Protein AF-A0A2D6CXL5-F1 (afdb_monomer)

pLDDT: mean 78.88, std 14.26, range [39.84, 97.0]

Sequence (170 aa):
MAFVTGTDRVASVGGGDLLLWDLETLSLEGAIENVENAYAGSALSPDGRMFASGEVSFDLSRTHSVRVWDVVTQQLLVELPGHQQPVLELAFSADGSLLASAGGPLLLLAAPAREAQIPEGPATVRVWETQTWQEAAAFQPGNSPWEVPHGMQFSPDGQYLTYSYDGSHH

Radius of gyration: 16.29 Å; Cα contacts (8 Å, |Δi|>4): 420; chains: 1; bounding box: 47×30×40 Å

Mean predicted aligned error: 8.23 Å

Nearest PDB structures (foldseek):
  8afw-assembly1_C  TM=8.253E-01  e=1.774E-07  Saccharomyces cerevisiae
  8afq-assembly1_D  TM=8.253E-01  e=1.774E-07  Saccharomyces cerevisiae
  5c2v-assembly1_B  TM=6.764E-01  e=1.286E-06  Candidatus Kuenenia stuttgartensis
  7sse-assembly1_B  TM=4.534E-01  e=4.406E-05  Homo sapiens
  3scy-assembly1_A  TM=5.673E-01  e=4.405E-03  Bacteroides fragilis NCTC 9343

Secondary structure (DSSP, 8-state):
-EE-TTSSEEEEEETTEEEEEETTTTEEEEEETT---TTS-EEE-TTSSEEEEE---S-TTS-EEEEEEETTTTEEEEEEEEESS-EEEEEE-TTSSEEEEEE---TTTSSSTTS----S---EEEEEETTT--EEEEE-S-S-TT--EEEEEE-TTSS-EEEEE-----

Foldseek 3Di:
DDQQPPAQWRWDDDPQKIWIARNVVRDTPDILHRLDDPQAAKDAFLNRQKIKTWDDDPPLVDWTWIWMAGPVVSGTPDTGTDHSATWHHWDAANVRQKIKIKGAHPPVPDDPPPPDPTDPDAIKIWMAGPVPRDTPDMDHPDDDRHWDWDDWDADNVNPDIDTDTPPDPD

Solvent-accessible surface area (backbone atoms only — not comparable to full-atom values): 9497 Å² total; per-residue (Å²): 123,54,72,29,49,95,55,68,40,39,41,37,74,53,97,20,26,38,38,33,31,35,64,86,78,70,40,81,77,49,68,37,74,73,54,43,61,74,85,29,20,56,31,60,30,60,68,30,49,36,38,38,28,19,36,72,64,92,67,60,92,46,72,25,34,37,40,31,28,33,57,85,81,62,40,80,74,48,76,49,74,74,33,60,28,31,22,46,37,38,29,44,21,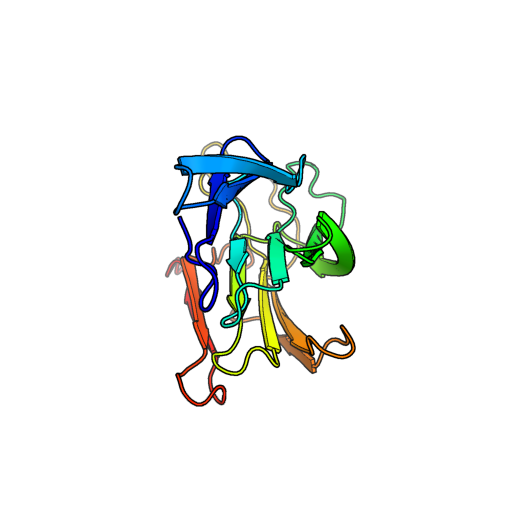64,86,41,56,35,37,37,37,30,17,16,53,72,66,93,77,54,66,72,78,88,74,58,86,71,64,94,44,64,26,36,39,39,30,29,31,63,88,77,68,44,77,75,45,74,48,60,90,65,92,50,54,76,36,30,69,77,47,57,43,47,38,84,85,52,83,44,77,50,74,43,55,58,88,76,86,125

Structure (mmCIF, N/CA/C/O backbone):
data_AF-A0A2D6CXL5-F1
#
_entry.id   AF-A0A2D6CXL5-F1
#
loop_
_atom_site.group_PDB
_atom_site.id
_atom_site.type_symbol
_atom_site.label_atom_id
_atom_site.label_alt_id
_atom_site.label_comp_id
_atom_site.label_asym_id
_atom_site.label_entity_id
_atom_site.label_seq_id
_atom_site.pdbx_PDB_ins_code
_atom_site.Cartn_x
_atom_site.Cartn_y
_atom_site.Cartn_z
_atom_site.occupancy
_atom_site.B_iso_or_equiv
_atom_site.auth_seq_id
_atom_site.auth_comp_id
_atom_site.auth_asym_id
_atom_site.auth_atom_id
_atom_site.pdbx_PDB_model_num
ATOM 1 N N . MET A 1 1 ? -5.641 9.858 8.651 1.00 44.12 1 MET A N 1
ATOM 2 C CA . MET A 1 1 ? -6.943 9.537 9.280 1.00 44.12 1 MET A CA 1
ATOM 3 C C . MET A 1 1 ? -7.891 9.198 8.150 1.00 44.12 1 MET A C 1
ATOM 5 O O . MET A 1 1 ? -8.041 10.033 7.267 1.00 44.12 1 MET A O 1
ATOM 9 N N . ALA A 1 2 ? -8.422 7.979 8.111 1.00 51.75 2 ALA A N 1
ATOM 10 C CA . ALA A 1 2 ? -9.290 7.523 7.029 1.00 51.75 2 ALA A CA 1
ATOM 11 C C . ALA A 1 2 ? -10.550 6.876 7.628 1.00 51.75 2 ALA A C 1
ATOM 13 O O . ALA A 1 2 ? -10.516 6.334 8.731 1.00 51.75 2 ALA A O 1
ATOM 14 N N . PHE A 1 3 ? -11.685 7.007 6.948 1.00 52.25 3 PHE A N 1
ATOM 15 C CA . PHE A 1 3 ? -12.975 6.529 7.446 1.00 52.25 3 PHE A CA 1
ATOM 16 C C . PHE A 1 3 ? -13.267 5.147 6.861 1.00 52.25 3 PHE A C 1
ATOM 18 O O . PHE A 1 3 ? -13.161 4.963 5.651 1.00 52.25 3 PHE A O 1
ATOM 25 N N . VAL A 1 4 ? -13.655 4.190 7.705 1.00 54.22 4 VAL A N 1
ATOM 26 C CA . VAL A 1 4 ? -14.250 2.924 7.256 1.00 54.22 4 VAL A CA 1
ATOM 27 C C . VAL A 1 4 ? -15.718 3.233 6.980 1.00 54.22 4 VAL A C 1
ATOM 29 O O . VAL A 1 4 ? -16.465 3.562 7.901 1.00 54.22 4 VAL A O 1
ATOM 32 N N . THR A 1 5 ? -16.137 3.244 5.714 1.00 48.62 5 THR A N 1
ATOM 33 C CA . THR A 1 5 ? -17.516 3.629 5.385 1.00 48.62 5 THR A CA 1
ATOM 34 C C . THR A 1 5 ? -18.479 2.460 5.625 1.00 48.62 5 THR A C 1
ATOM 36 O O . THR A 1 5 ? -18.204 1.327 5.245 1.00 48.62 5 THR A O 1
ATOM 39 N N . GLY A 1 6 ? -19.617 2.724 6.279 1.00 54.84 6 GLY A N 1
ATOM 40 C CA . GLY A 1 6 ? -20.683 1.730 6.499 1.00 54.84 6 GLY A CA 1
ATOM 41 C C . GLY A 1 6 ? -20.710 1.042 7.872 1.00 54.84 6 GLY A C 1
ATOM 42 O O . GLY A 1 6 ? -21.547 0.167 8.082 1.00 54.84 6 GLY A O 1
ATOM 43 N N . THR A 1 7 ? -19.857 1.450 8.813 1.00 59.16 7 THR A N 1
ATOM 44 C CA . THR A 1 7 ? -19.865 0.999 10.218 1.00 59.16 7 THR A CA 1
ATOM 45 C C . THR A 1 7 ? -19.609 2.184 11.147 1.00 59.16 7 THR A C 1
ATOM 47 O O . THR A 1 7 ? -18.965 3.140 10.720 1.00 59.16 7 THR A O 1
ATOM 50 N N . ASP A 1 8 ? -20.021 2.113 12.416 1.00 68.75 8 ASP A N 1
ATOM 51 C CA . ASP A 1 8 ? -19.666 3.091 13.463 1.00 68.75 8 ASP A CA 1
ATOM 52 C C . ASP A 1 8 ? -18.179 2.986 13.869 1.00 68.75 8 ASP A C 1
ATOM 54 O O . ASP A 1 8 ? -17.832 3.064 15.040 1.00 68.75 8 ASP A O 1
ATOM 58 N N . ARG A 1 9 ? -17.273 2.770 12.906 1.00 72.31 9 ARG A N 1
ATOM 59 C CA . ARG A 1 9 ? -15.850 2.500 13.134 1.00 72.31 9 ARG A CA 1
ATOM 60 C C . ARG A 1 9 ? -14.959 3.472 12.378 1.00 72.31 9 ARG A C 1
ATOM 62 O O . ARG A 1 9 ? -15.257 3.872 11.254 1.00 72.31 9 ARG A O 1
ATOM 69 N N . VAL A 1 10 ? -13.822 3.813 12.974 1.00 73.31 10 VAL A N 1
ATOM 70 C CA . VAL A 1 10 ? -12.770 4.630 12.352 1.00 73.31 10 VAL A CA 1
ATOM 71 C C . VAL A 1 10 ? -11.441 3.906 12.436 1.00 73.31 10 VAL A C 1
ATOM 73 O O . VAL A 1 10 ? -11.117 3.310 13.460 1.00 73.31 10 VAL A O 1
ATOM 76 N N . ALA A 1 11 ? -10.649 4.008 11.368 1.00 75.25 11 ALA A N 1
ATOM 77 C CA . ALA A 1 11 ? -9.288 3.507 11.351 1.00 75.25 11 ALA A CA 1
ATOM 78 C C . ALA A 1 11 ? -8.288 4.672 11.288 1.00 75.25 11 ALA A C 1
ATOM 80 O O . ALA A 1 11 ? -8.384 5.597 10.473 1.00 75.25 11 ALA A O 1
ATOM 81 N N . SER A 1 12 ? -7.300 4.649 12.173 1.00 74.06 12 SER A N 1
ATOM 82 C CA . SER A 1 12 ? -6.233 5.646 12.206 1.00 74.06 12 SER A CA 1
ATOM 83 C C . SER A 1 12 ? -4.883 4.958 12.167 1.00 74.06 12 SER A C 1
ATOM 85 O O . SER A 1 12 ? -4.620 4.095 12.995 1.00 74.06 12 SER A O 1
ATOM 87 N N . VAL A 1 13 ? -4.017 5.384 11.254 1.00 75.44 13 VAL A N 1
ATOM 88 C CA . VAL A 1 13 ? -2.623 4.941 11.215 1.00 75.44 13 VAL A CA 1
ATOM 89 C C . VAL A 1 13 ? -1.777 5.915 12.026 1.00 75.44 13 VAL A C 1
ATOM 91 O O . VAL A 1 13 ? -1.878 7.130 11.830 1.00 75.44 13 VAL A O 1
ATOM 94 N N . GLY A 1 14 ? -0.949 5.397 12.928 1.00 70.00 14 GLY A N 1
ATOM 95 C CA . GLY A 1 14 ? -0.016 6.195 13.718 1.00 70.00 14 GLY A CA 1
ATOM 96 C C . GLY A 1 14 ? 0.994 5.315 14.443 1.00 70.00 14 GLY A C 1
ATOM 97 O O . GLY A 1 14 ? 0.669 4.213 14.860 1.00 70.00 14 GLY A O 1
ATOM 98 N N . GLY A 1 15 ? 2.240 5.779 14.568 1.00 68.75 15 GLY A N 1
ATOM 99 C CA . GLY A 1 15 ? 3.274 5.057 15.324 1.00 68.75 15 GLY A CA 1
ATOM 100 C C . GLY A 1 15 ? 3.713 3.703 14.744 1.00 68.75 15 GLY A C 1
ATOM 101 O O . GLY A 1 15 ? 4.479 3.016 15.404 1.00 68.75 15 GLY A O 1
ATOM 102 N N . GLY A 1 16 ? 3.281 3.349 13.527 1.00 77.19 16 GLY A N 1
ATOM 103 C CA . GLY A 1 16 ? 3.530 2.037 12.911 1.00 77.19 16 GLY A CA 1
ATOM 104 C C . GLY A 1 16 ? 2.366 1.051 13.041 1.00 77.19 16 GLY A C 1
ATOM 105 O O . GLY A 1 16 ? 2.480 -0.064 12.540 1.00 77.19 16 GLY A O 1
ATOM 106 N N . ASP A 1 17 ? 1.251 1.479 13.642 1.00 83.75 17 ASP A N 1
ATOM 107 C CA . ASP A 1 17 ? 0.079 0.644 13.896 1.00 83.75 17 ASP A CA 1
ATOM 108 C C . ASP A 1 17 ? -1.176 1.223 13.224 1.00 83.75 17 ASP A C 1
ATOM 110 O O . ASP A 1 17 ? -1.336 2.445 13.094 1.00 83.75 17 ASP A O 1
ATOM 114 N N . LEU A 1 18 ? -2.094 0.341 12.817 1.00 84.88 18 LEU A N 1
ATOM 115 C CA . LEU A 1 18 ? -3.454 0.702 12.422 1.00 84.88 18 LEU A CA 1
ATOM 116 C C . LEU A 1 18 ? -4.371 0.482 13.621 1.00 84.88 18 LEU A C 1
ATOM 118 O O . LEU A 1 18 ? -4.665 -0.654 13.982 1.00 84.88 18 LEU A O 1
ATOM 122 N N . LEU A 1 19 ? -4.847 1.568 14.217 1.00 85.88 19 LEU A N 1
ATOM 123 C CA . LEU A 1 19 ? -5.774 1.533 15.343 1.00 85.88 19 LEU A CA 1
ATOM 124 C C . LEU A 1 19 ? -7.217 1.570 14.842 1.00 85.88 19 LEU A C 1
ATOM 126 O O . LEU A 1 19 ? -7.556 2.403 13.994 1.00 85.88 19 LEU A O 1
ATOM 130 N N . LEU A 1 20 ? -8.057 0.701 15.401 1.00 85.81 20 LEU A N 1
ATOM 131 C CA . LEU A 1 20 ? -9.478 0.585 15.088 1.00 85.81 20 LEU A CA 1
ATOM 132 C C . LEU A 1 20 ? -10.313 1.048 16.276 1.00 85.81 20 LEU A C 1
ATOM 134 O O . LEU A 1 20 ? -10.208 0.514 17.381 1.00 85.81 20 LEU A O 1
ATOM 138 N N . TRP A 1 21 ? -11.146 2.046 16.023 1.00 82.06 21 TRP A N 1
ATOM 139 C CA . TRP A 1 21 ? -11.959 2.717 17.024 1.00 82.06 21 TRP A CA 1
ATOM 140 C C . TRP A 1 21 ? -13.430 2.480 16.744 1.00 82.06 21 TRP A C 1
ATOM 142 O O . TRP A 1 21 ? -13.871 2.676 15.612 1.00 82.06 21 TRP A O 1
ATOM 152 N N . ASP A 1 22 ? -14.182 2.151 17.784 1.00 82.19 22 ASP A N 1
ATOM 153 C CA . ASP A 1 22 ? -15.635 2.223 17.782 1.00 82.19 22 ASP A CA 1
ATOM 154 C C . ASP A 1 22 ? -16.067 3.644 18.165 1.00 82.19 22 ASP A C 1
ATOM 156 O O . ASP A 1 22 ? -15.626 4.200 19.175 1.00 82.19 22 ASP A O 1
ATOM 160 N N . LEU A 1 23 ? -16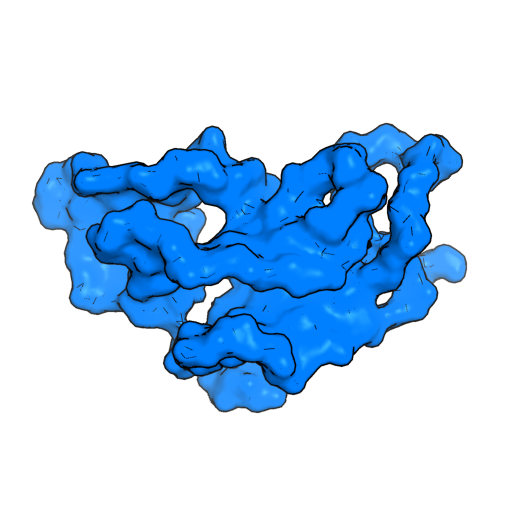.894 4.262 17.328 1.00 77.06 23 LEU A N 1
ATOM 161 C CA . LEU A 1 23 ? -17.375 5.629 17.500 1.00 77.06 23 LEU A CA 1
ATOM 162 C C . LEU A 1 23 ? -18.589 5.726 18.422 1.00 77.06 23 LEU A C 1
ATOM 164 O O . LEU A 1 23 ? -18.820 6.797 18.982 1.00 77.06 23 LEU A O 1
ATOM 168 N N . GLU A 1 24 ? -19.359 4.651 18.583 1.00 81.75 24 GLU A N 1
ATOM 169 C CA . GLU A 1 24 ? -20.528 4.641 19.466 1.00 81.75 24 GLU A CA 1
ATOM 170 C C . GLU A 1 24 ? -20.085 4.695 20.938 1.00 81.75 24 GLU A C 1
ATOM 172 O O . GLU A 1 24 ? -20.616 5.454 21.750 1.00 81.75 24 GLU A O 1
ATOM 177 N N . THR A 1 25 ? -19.049 3.930 21.262 1.00 84.50 25 THR A N 1
ATOM 178 C CA . THR A 1 25 ? -18.458 3.776 22.594 1.00 84.50 25 THR A CA 1
ATOM 179 C C . THR A 1 25 ? -17.201 4.620 22.796 1.00 84.50 25 THR A C 1
ATOM 181 O O . THR A 1 25 ? -16.737 4.747 23.931 1.00 84.50 25 THR A O 1
ATOM 184 N N . LEU A 1 26 ? -16.657 5.209 21.721 1.00 83.88 26 LEU A N 1
ATOM 185 C CA . LEU A 1 26 ? -15.395 5.960 21.702 1.00 83.88 26 LEU A CA 1
ATOM 186 C C . LEU A 1 26 ? -14.229 5.156 22.298 1.00 83.88 26 LEU A C 1
ATOM 188 O O . LEU A 1 26 ? -13.425 5.679 23.075 1.00 83.88 26 LEU A O 1
ATOM 192 N N . SER A 1 27 ? -14.155 3.870 21.955 1.00 85.25 27 SER A N 1
ATOM 193 C CA . SER A 1 27 ? -13.186 2.931 22.523 1.00 85.25 27 SER A CA 1
ATOM 194 C C . SER A 1 27 ? -12.333 2.250 21.452 1.00 85.25 27 SER A C 1
ATOM 196 O O . SER A 1 27 ? -12.730 2.128 20.295 1.00 85.25 27 SER A O 1
ATOM 198 N N . LEU A 1 28 ? -11.117 1.851 21.836 1.00 85.50 28 LEU A N 1
ATOM 199 C CA . LEU A 1 28 ? -10.221 1.078 20.980 1.00 85.50 28 LEU A CA 1
ATOM 200 C C . LEU A 1 28 ? -10.712 -0.376 20.939 1.00 85.50 28 LEU A C 1
ATOM 202 O O . LEU A 1 28 ? -10.694 -1.056 21.965 1.00 85.50 28 LEU A O 1
ATOM 206 N N . GLU A 1 29 ? -11.121 -0.849 19.764 1.00 85.19 29 GLU A N 1
ATOM 207 C CA . GLU A 1 29 ? -11.575 -2.233 19.560 1.00 85.19 29 GLU A CA 1
ATOM 208 C C . GLU A 1 29 ? -10.435 -3.172 19.158 1.00 85.19 29 GLU A C 1
ATOM 210 O O . GLU A 1 29 ? -10.507 -4.379 19.396 1.00 85.19 29 GLU A O 1
ATOM 215 N N . GLY A 1 30 ? -9.386 -2.638 18.531 1.00 84.25 30 GLY A N 1
ATOM 216 C CA . GLY A 1 30 ? -8.275 -3.448 18.054 1.00 84.25 30 GLY A CA 1
ATOM 217 C C . GLY A 1 30 ? -7.157 -2.641 17.418 1.00 84.25 30 GLY A C 1
ATOM 218 O O . GLY A 1 30 ? -7.277 -1.433 17.197 1.00 84.25 30 GLY A O 1
ATOM 219 N N . ALA A 1 31 ? -6.065 -3.335 17.125 1.00 86.50 31 ALA A N 1
ATOM 220 C CA . ALA A 1 31 ? -4.912 -2.767 16.454 1.00 86.50 31 ALA A CA 1
ATOM 221 C C . ALA A 1 31 ? -4.271 -3.813 15.543 1.00 86.50 31 ALA A C 1
ATOM 223 O O . ALA A 1 31 ? -4.071 -4.957 15.949 1.00 86.50 31 ALA A O 1
ATOM 224 N N . ILE A 1 32 ? -3.918 -3.402 14.327 1.00 84.56 32 ILE A N 1
ATOM 225 C CA . ILE A 1 32 ? -2.987 -4.155 13.488 1.00 84.56 32 ILE A CA 1
ATOM 226 C C . ILE A 1 32 ? -1.609 -3.563 13.746 1.00 84.56 32 ILE A C 1
ATOM 228 O O . ILE A 1 32 ? -1.301 -2.458 13.292 1.00 84.56 32 ILE A O 1
ATOM 232 N N . GLU A 1 33 ? -0.820 -4.285 14.534 1.00 82.25 33 GLU A N 1
ATOM 233 C CA . GLU A 1 33 ? 0.532 -3.873 14.892 1.00 82.25 33 GLU A CA 1
ATOM 234 C C . GLU A 1 33 ? 1.488 -4.045 13.714 1.00 82.25 33 GLU A C 1
ATOM 236 O O . GLU A 1 33 ? 1.363 -4.986 12.924 1.00 82.25 33 GLU A O 1
ATOM 241 N N . ASN A 1 34 ? 2.502 -3.185 13.649 1.00 73.31 34 ASN A N 1
ATOM 242 C CA . ASN A 1 34 ? 3.569 -3.280 12.652 1.00 73.31 34 ASN A CA 1
ATOM 243 C C . ASN A 1 34 ? 3.052 -3.252 11.203 1.00 73.31 34 ASN A C 1
ATOM 245 O O . ASN A 1 34 ? 3.600 -3.925 10.327 1.00 73.31 34 ASN A O 1
ATOM 249 N N . VAL A 1 35 ? 2.065 -2.403 10.907 1.00 73.88 35 VAL A N 1
ATOM 250 C CA . VAL A 1 35 ? 1.727 -2.034 9.517 1.00 73.88 35 VAL A CA 1
ATOM 251 C C . VAL A 1 35 ? 2.833 -1.211 8.826 1.00 73.88 35 VAL A C 1
ATOM 253 O O . VAL A 1 35 ? 2.648 -0.727 7.713 1.00 73.88 35 VAL A O 1
ATOM 256 N N . GLU A 1 36 ? 4.004 -1.137 9.467 1.00 63.47 36 GLU A N 1
ATOM 257 C CA . GLU A 1 36 ? 5.229 -0.451 9.077 1.00 63.47 36 GLU A CA 1
ATOM 258 C C . GLU A 1 36 ? 5.066 1.059 8.868 1.00 63.47 36 GLU A C 1
ATOM 260 O O . GLU A 1 36 ? 3.976 1.621 8.832 1.00 63.47 36 GLU A O 1
ATOM 265 N N . ASN A 1 37 ? 6.215 1.736 8.903 1.00 57.72 37 ASN A N 1
ATOM 266 C CA . ASN A 1 37 ? 6.392 3.176 9.054 1.00 57.72 37 ASN A CA 1
ATOM 267 C C . ASN A 1 37 ? 5.334 4.034 8.337 1.00 57.72 37 ASN A C 1
ATOM 269 O O . ASN A 1 37 ? 5.327 4.137 7.115 1.00 57.72 37 ASN A O 1
ATOM 273 N N . ALA A 1 38 ? 4.566 4.796 9.125 1.00 51.03 38 ALA A N 1
ATOM 274 C CA . ALA A 1 38 ? 3.574 5.792 8.693 1.00 51.03 38 ALA A CA 1
ATOM 275 C C . ALA A 1 38 ? 4.137 6.979 7.866 1.00 51.03 38 ALA A C 1
ATOM 277 O O . ALA A 1 38 ? 3.455 7.985 7.681 1.00 51.03 38 ALA A O 1
ATOM 278 N N . TYR A 1 39 ? 5.387 6.887 7.405 1.00 56.88 39 TYR A N 1
ATOM 279 C CA . TYR A 1 39 ? 5.951 7.751 6.368 1.00 56.88 39 TYR A CA 1
ATOM 280 C C . TYR A 1 39 ? 5.517 7.314 4.965 1.00 56.88 39 TYR A C 1
ATOM 282 O O . TYR A 1 39 ? 5.457 8.146 4.065 1.00 56.88 39 TYR A O 1
ATOM 290 N N . ALA A 1 40 ? 5.259 6.018 4.785 1.00 61.69 40 ALA A N 1
ATOM 291 C CA . ALA A 1 40 ? 4.878 5.410 3.523 1.00 61.69 40 ALA A CA 1
ATOM 292 C C . ALA A 1 40 ? 3.406 5.671 3.197 1.00 61.69 40 ALA A C 1
ATOM 294 O O . ALA A 1 40 ? 2.566 5.782 4.098 1.00 61.69 40 ALA A O 1
ATOM 295 N N . GLY A 1 41 ? 3.087 5.708 1.904 1.00 74.88 41 GLY A N 1
ATOM 296 C CA . GLY A 1 41 ? 1.714 5.687 1.426 1.00 74.88 41 G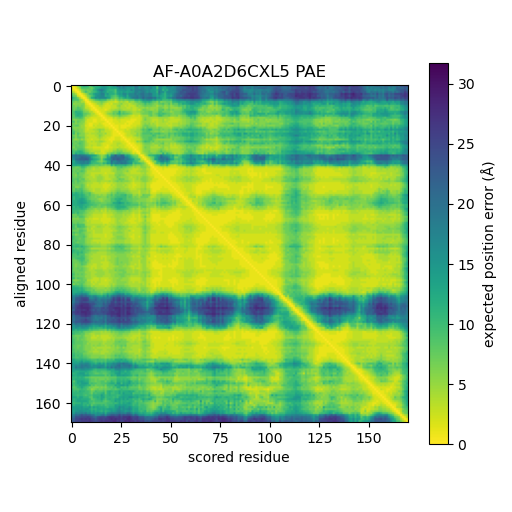LY A CA 1
ATOM 297 C C . GLY A 1 41 ? 0.932 4.557 2.092 1.00 74.88 41 GLY A C 1
ATOM 298 O O . GLY A 1 41 ? 1.411 3.431 2.216 1.00 74.88 41 GLY A O 1
ATOM 299 N N . SER A 1 42 ? -0.276 4.878 2.542 1.00 86.06 42 SER A N 1
ATOM 300 C CA . SER A 1 42 ? -1.235 3.923 3.088 1.00 86.06 42 SER A CA 1
ATOM 301 C C . SER A 1 42 ? -2.623 4.261 2.566 1.00 86.06 42 SER A C 1
ATOM 303 O O . SER A 1 42 ? -2.934 5.429 2.318 1.00 86.06 42 SER A O 1
ATOM 305 N N . ALA A 1 43 ? -3.460 3.245 2.383 1.00 88.38 43 ALA A N 1
ATOM 306 C CA . ALA A 1 43 ? -4.796 3.424 1.831 1.00 88.38 43 ALA A CA 1
ATOM 307 C C . ALA A 1 43 ? -5.797 2.458 2.469 1.00 88.38 43 ALA A C 1
ATOM 309 O O . ALA A 1 43 ? -5.476 1.302 2.739 1.00 88.38 43 ALA A O 1
ATOM 310 N N . LEU A 1 44 ? -7.027 2.928 2.676 1.00 87.31 44 LEU A N 1
ATOM 311 C CA . LEU A 1 44 ? -8.180 2.063 2.932 1.00 87.31 44 LEU A CA 1
ATOM 312 C C . LEU A 1 44 ? -8.931 1.826 1.627 1.00 87.31 44 LEU A C 1
ATOM 314 O O . LEU A 1 44 ? -9.031 2.734 0.795 1.00 87.31 44 LEU A O 1
ATOM 318 N N . SER A 1 45 ? -9.497 0.634 1.470 1.00 90.88 45 SER A N 1
ATOM 319 C CA . SER A 1 45 ? -10.471 0.390 0.412 1.00 90.88 45 SER A CA 1
ATOM 320 C C . SER A 1 45 ? -11.731 1.241 0.626 1.00 90.88 45 SER A C 1
ATOM 322 O O . SER A 1 45 ? -12.034 1.619 1.762 1.00 90.88 45 SER A O 1
ATOM 324 N N . PRO A 1 46 ? -12.506 1.538 -0.433 1.00 88.19 46 PRO A N 1
ATOM 325 C CA . PRO A 1 46 ? -13.717 2.355 -0.322 1.00 88.19 46 PRO A CA 1
ATOM 326 C C . PRO A 1 46 ? -14.749 1.804 0.674 1.00 88.19 46 PRO A C 1
ATOM 328 O O . PRO A 1 46 ? -15.394 2.572 1.387 1.00 88.19 46 PRO A O 1
ATOM 331 N N . ASP A 1 47 ? -14.869 0.477 0.759 1.00 84.88 47 ASP A N 1
ATOM 332 C CA . ASP A 1 47 ? -15.731 -0.234 1.713 1.00 84.88 47 ASP A CA 1
ATOM 333 C C . ASP A 1 47 ? -15.115 -0.374 3.120 1.00 84.88 47 ASP A C 1
ATOM 335 O O . ASP A 1 47 ? -15.731 -0.944 4.019 1.00 84.88 47 ASP A O 1
ATOM 339 N N . GLY A 1 48 ? -13.883 0.111 3.307 1.00 84.69 48 GLY A N 1
ATOM 340 C CA . GLY A 1 48 ? -13.125 0.079 4.552 1.00 84.69 48 GLY A CA 1
ATOM 341 C C . GLY A 1 48 ? -12.751 -1.317 5.060 1.00 84.69 48 GLY A C 1
ATOM 342 O O . GLY A 1 48 ? -12.314 -1.444 6.204 1.00 84.69 48 GLY A O 1
ATOM 343 N N . ARG A 1 49 ? -12.911 -2.368 4.247 1.00 87.50 49 ARG A N 1
ATOM 344 C CA . ARG A 1 49 ? -12.585 -3.750 4.638 1.00 87.50 49 ARG A CA 1
ATOM 345 C C . ARG A 1 49 ? -11.112 -4.085 4.507 1.00 87.50 49 ARG A C 1
ATOM 347 O O . ARG A 1 49 ? -10.637 -4.972 5.211 1.00 87.50 49 ARG A O 1
ATOM 354 N N . MET A 1 50 ? -10.404 -3.394 3.622 1.00 91.38 50 MET A N 1
ATOM 355 C CA . MET A 1 50 ? -8.990 -3.617 3.368 1.00 91.38 50 MET A CA 1
ATOM 356 C C . MET A 1 50 ? -8.186 -2.386 3.753 1.00 91.38 50 MET A C 1
ATOM 358 O O . MET A 1 50 ? -8.569 -1.252 3.464 1.00 91.38 50 MET A O 1
ATOM 362 N N . PHE A 1 51 ? -7.036 -2.631 4.362 1.00 91.12 51 PHE A N 1
ATOM 363 C CA . PHE A 1 51 ? -6.004 -1.632 4.580 1.00 91.12 51 PHE A CA 1
ATOM 364 C C . PHE A 1 51 ? -4.745 -2.064 3.840 1.00 91.12 51 PHE A C 1
ATOM 366 O O . PHE A 1 51 ? -4.358 -3.224 3.936 1.00 91.12 51 PHE A O 1
ATOM 373 N N . ALA A 1 52 ? -4.117 -1.151 3.107 1.00 91.75 52 ALA A N 1
ATOM 374 C CA . ALA A 1 52 ? -2.863 -1.382 2.405 1.00 91.75 52 ALA A CA 1
ATOM 375 C C . ALA A 1 52 ? -1.776 -0.440 2.933 1.00 91.75 52 ALA A C 1
ATOM 377 O O . ALA A 1 52 ? -2.036 0.744 3.163 1.00 91.75 52 ALA A O 1
ATOM 378 N N . SER A 1 53 ? -0.561 -0.967 3.082 1.00 89.62 53 SER A N 1
ATOM 379 C CA . SER A 1 53 ? 0.631 -0.217 3.490 1.00 89.62 53 SER A CA 1
ATOM 380 C C . SER A 1 53 ? 1.833 -0.624 2.650 1.00 89.62 53 SER A C 1
ATOM 382 O O . SER A 1 53 ? 1.986 -1.794 2.281 1.00 89.62 53 SER A O 1
ATOM 384 N N . GLY A 1 54 ? 2.663 0.361 2.326 1.00 88.69 54 GLY A N 1
ATOM 385 C CA . GLY A 1 54 ? 3.895 0.183 1.580 1.00 88.69 54 GLY A CA 1
ATOM 386 C C . GLY A 1 54 ? 5.087 -0.059 2.499 1.00 88.69 54 GLY A C 1
ATOM 387 O O . GLY A 1 54 ? 5.264 0.639 3.495 1.00 88.69 54 GLY A O 1
ATOM 388 N N . GLU A 1 55 ? 5.939 -1.016 2.147 1.00 86.81 55 GLU A N 1
ATOM 389 C CA . GLU A 1 55 ? 7.209 -1.225 2.836 1.00 86.81 55 GLU A CA 1
ATOM 390 C C . GLU A 1 55 ? 8.199 -0.099 2.503 1.00 86.81 55 GLU A C 1
ATOM 392 O O . GLU A 1 55 ? 8.449 0.231 1.335 1.00 86.81 55 GLU A O 1
ATOM 397 N N . VAL A 1 56 ? 8.815 0.452 3.553 1.00 80.44 56 VAL A N 1
ATOM 398 C CA . VAL A 1 56 ? 9.905 1.428 3.456 1.00 80.44 56 VAL A CA 1
ATOM 399 C C . VAL A 1 56 ? 11.073 0.947 4.300 1.00 80.44 56 VAL A C 1
ATOM 401 O O . VAL A 1 56 ? 11.016 0.941 5.531 1.00 80.44 56 VAL A O 1
ATOM 404 N N . SER A 1 57 ? 12.165 0.590 3.629 1.00 77.88 57 SER A N 1
ATOM 405 C CA . SER A 1 57 ? 13.415 0.185 4.263 1.00 77.88 57 SER A CA 1
ATOM 406 C C . SER A 1 57 ? 14.580 1.013 3.730 1.00 77.88 57 SER A C 1
ATOM 408 O O . SER A 1 57 ? 14.640 1.345 2.550 1.00 77.88 57 SER A O 1
ATOM 410 N N . PHE A 1 58 ? 15.531 1.326 4.613 1.00 71.62 58 PHE A N 1
ATOM 411 C CA . PHE A 1 58 ? 16.820 1.910 4.229 1.00 71.62 58 PHE A CA 1
ATOM 412 C C . PHE A 1 58 ? 17.811 0.850 3.718 1.00 71.62 58 PHE A C 1
ATOM 414 O O . PHE A 1 58 ? 18.875 1.201 3.210 1.00 71.62 58 PHE A O 1
ATOM 421 N N . ASP A 1 59 ? 17.486 -0.442 3.857 1.00 76.38 59 ASP A N 1
ATOM 422 C CA . ASP A 1 59 ? 18.209 -1.522 3.189 1.00 76.38 59 ASP A CA 1
ATOM 423 C C . ASP A 1 59 ? 17.696 -1.661 1.760 1.00 76.38 59 ASP A C 1
ATOM 425 O O . ASP A 1 59 ? 16.772 -2.419 1.462 1.00 76.38 59 ASP A O 1
ATOM 429 N N . LEU A 1 60 ? 18.337 -0.904 0.882 1.00 72.06 60 LEU A N 1
ATOM 430 C CA . LEU A 1 60 ? 17.976 -0.824 -0.520 1.00 72.06 60 LEU A CA 1
ATOM 431 C C . LEU A 1 60 ? 18.559 -1.969 -1.367 1.00 72.06 60 LEU A C 1
ATOM 433 O O . LEU A 1 60 ? 18.485 -1.942 -2.593 1.00 72.06 60 LEU A O 1
ATOM 437 N N . SER A 1 61 ? 19.175 -2.972 -0.731 1.00 75.62 61 SER A N 1
ATOM 438 C CA . SER A 1 61 ? 19.611 -4.196 -1.416 1.00 75.62 61 SER A CA 1
ATOM 439 C C . SER A 1 61 ? 18.475 -5.204 -1.622 1.00 75.62 61 SER A C 1
ATOM 441 O O . SER A 1 61 ? 18.677 -6.239 -2.260 1.00 75.62 61 SER A O 1
ATOM 443 N N . ARG A 1 62 ? 17.284 -4.923 -1.077 1.00 79.44 62 ARG A N 1
ATOM 444 C CA . ARG A 1 62 ? 16.108 -5.799 -1.120 1.00 79.44 62 ARG A CA 1
ATOM 445 C C . ARG A 1 62 ? 1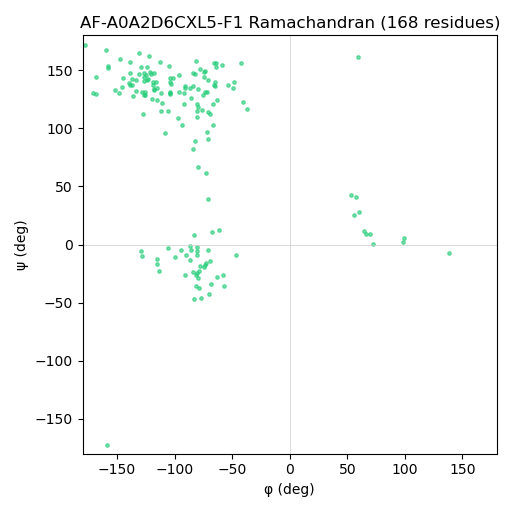5.004 -5.187 -1.970 1.00 79.44 62 ARG A C 1
ATOM 447 O O . ARG A 1 62 ? 14.922 -3.976 -2.120 1.00 79.44 62 ARG A O 1
ATOM 454 N N . THR A 1 63 ? 14.118 -6.042 -2.471 1.00 85.50 63 THR A N 1
ATOM 455 C CA . THR A 1 63 ? 12.830 -5.598 -3.006 1.00 85.50 63 THR A CA 1
ATOM 456 C C . THR A 1 63 ? 11.892 -5.225 -1.870 1.00 85.50 63 THR A C 1
ATOM 458 O O . THR A 1 63 ? 11.904 -5.878 -0.828 1.00 85.50 63 THR A O 1
ATOM 461 N N . HIS A 1 64 ? 11.028 -4.256 -2.123 1.00 88.25 64 HIS A N 1
ATOM 462 C CA . HIS A 1 64 ? 9.972 -3.818 -1.230 1.00 88.25 64 HIS A CA 1
ATOM 463 C C . HIS A 1 64 ? 8.610 -4.320 -1.701 1.00 88.25 64 HIS A C 1
ATOM 465 O O . HIS A 1 64 ? 8.377 -4.588 -2.892 1.00 88.25 64 HIS A O 1
ATOM 471 N N . SER A 1 65 ? 7.719 -4.461 -0.731 1.00 91.19 65 SER A N 1
ATOM 472 C CA . SER A 1 65 ? 6.397 -5.037 -0.909 1.00 91.19 65 SER A CA 1
ATOM 473 C C . SER A 1 65 ? 5.278 -4.079 -0.501 1.00 91.19 65 SER A C 1
ATOM 475 O O . SER A 1 65 ? 5.488 -3.088 0.197 1.00 91.19 65 SER A O 1
ATOM 477 N N . VAL A 1 66 ? 4.066 -4.380 -0.962 1.00 93.00 66 VAL A N 1
ATOM 478 C CA . VAL A 1 66 ? 2.829 -3.837 -0.391 1.00 93.00 66 VAL A CA 1
ATOM 479 C C . VAL A 1 66 ? 2.192 -4.930 0.445 1.00 93.00 66 VAL A C 1
ATOM 481 O O . VAL A 1 66 ? 2.012 -6.047 -0.033 1.00 93.00 66 VAL A O 1
ATOM 484 N N . ARG A 1 67 ? 1.813 -4.621 1.678 1.00 92.50 67 ARG A N 1
ATOM 485 C CA . ARG A 1 67 ? 1.038 -5.534 2.520 1.00 92.50 67 ARG A CA 1
ATOM 486 C C . ARG A 1 67 ? -0.406 -5.071 2.569 1.00 92.50 67 ARG A C 1
ATOM 488 O O . ARG A 1 67 ? -0.672 -3.870 2.642 1.00 92.50 67 ARG A O 1
ATOM 495 N N . VAL A 1 68 ? -1.330 -6.026 2.518 1.00 93.62 68 VAL A N 1
ATOM 496 C CA . VAL A 1 68 ? -2.767 -5.762 2.612 1.00 93.62 68 VAL A CA 1
ATOM 497 C C . VAL A 1 68 ? -3.365 -6.603 3.725 1.00 93.62 68 VAL A C 1
ATOM 499 O O . VAL A 1 68 ? -3.150 -7.813 3.777 1.00 93.62 68 VAL A O 1
ATOM 502 N N . TRP A 1 69 ? -4.143 -5.968 4.593 1.00 92.38 69 TRP A N 1
ATOM 503 C CA . TRP A 1 69 ? -4.816 -6.593 5.723 1.00 92.38 69 TRP A CA 1
ATOM 504 C C . TRP A 1 69 ? -6.327 -6.474 5.601 1.00 92.38 69 TRP A C 1
ATOM 506 O O . TRP A 1 69 ? -6.847 -5.471 5.109 1.00 92.38 69 TRP A O 1
ATOM 516 N N . ASP A 1 70 ? -7.020 -7.480 6.117 1.00 90.69 70 ASP A N 1
ATOM 517 C CA . ASP A 1 70 ? -8.442 -7.413 6.408 1.00 90.69 70 ASP A CA 1
ATOM 518 C C . ASP A 1 70 ? -8.630 -6.687 7.742 1.00 90.69 70 ASP A C 1
ATOM 520 O O . ASP A 1 70 ? -8.112 -7.096 8.783 1.00 90.69 70 ASP A O 1
ATOM 524 N N . VAL A 1 71 ? -9.369 -5.584 7.700 1.00 85.19 71 VAL A N 1
ATOM 525 C CA . VAL A 1 71 ? -9.568 -4.684 8.840 1.00 85.19 71 VAL A CA 1
ATOM 526 C C . VAL A 1 71 ? -10.412 -5.337 9.936 1.00 85.19 71 VAL A C 1
ATOM 528 O O . VAL A 1 71 ? -10.187 -5.095 11.119 1.00 85.19 71 VAL A O 1
ATOM 531 N N . VAL A 1 72 ? -11.383 -6.178 9.571 1.00 83.00 72 VAL A N 1
ATOM 532 C CA . VAL A 1 72 ? -12.341 -6.759 10.525 1.00 83.00 72 VAL A CA 1
ATOM 533 C C . VAL A 1 72 ? -11.699 -7.887 11.324 1.00 83.00 72 VAL A C 1
ATOM 535 O O . VAL A 1 72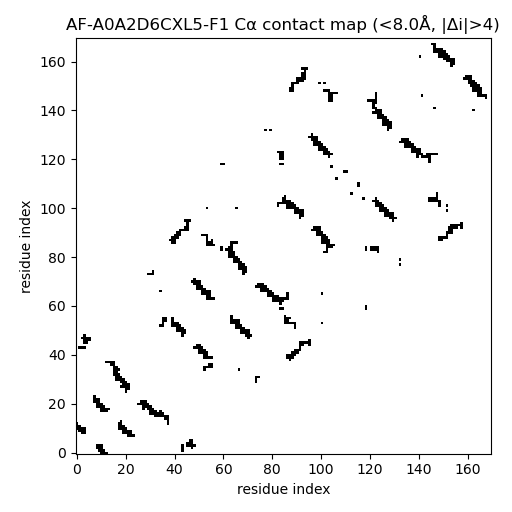 ? -11.851 -7.961 12.542 1.00 83.00 72 VAL A O 1
ATOM 538 N N . THR A 1 73 ? -10.993 -8.771 10.631 1.00 87.19 73 THR A N 1
ATOM 539 C CA . THR A 1 73 ? -10.312 -9.934 11.203 1.00 87.19 73 THR A CA 1
ATOM 540 C C . THR A 1 73 ? -8.908 -9.603 11.698 1.00 87.19 73 THR A C 1
ATOM 542 O O . THR A 1 73 ? -8.336 -10.402 12.437 1.00 87.19 73 THR A O 1
ATOM 545 N N . GLN A 1 74 ? -8.368 -8.438 11.317 1.00 86.75 74 GLN A N 1
ATOM 546 C CA . GLN A 1 74 ? -7.011 -7.981 11.635 1.00 86.75 74 GLN A CA 1
ATOM 547 C C . GLN A 1 74 ? -5.928 -8.931 11.093 1.00 86.75 74 GLN A C 1
ATOM 549 O O . GLN A 1 74 ? -4.838 -9.042 11.653 1.00 86.75 74 GLN A O 1
ATOM 554 N N . GLN A 1 75 ? -6.225 -9.644 10.002 1.00 90.00 75 GLN A N 1
ATOM 555 C CA . GLN A 1 75 ? -5.317 -10.617 9.396 1.00 90.00 75 GLN A CA 1
ATOM 556 C C . GLN A 1 75 ? -4.664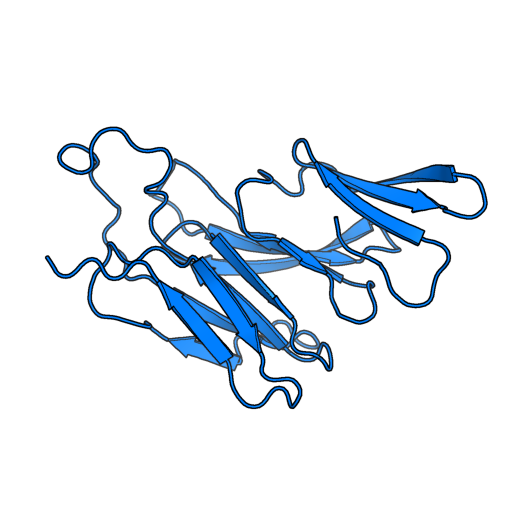 -10.068 8.131 1.00 90.00 75 GLN A C 1
ATOM 558 O O . GLN A 1 75 ? -5.297 -9.371 7.341 1.00 90.00 75 GLN A O 1
ATOM 563 N N . LEU A 1 76 ? -3.395 -10.423 7.916 1.00 92.31 76 LEU A N 1
ATOM 564 C CA . LEU A 1 76 ? -2.712 -10.177 6.648 1.00 92.31 76 LEU A CA 1
ATOM 565 C C . LEU A 1 76 ? -3.365 -11.035 5.555 1.00 92.31 76 LEU A C 1
ATOM 567 O O . LEU A 1 76 ? -3.383 -12.261 5.658 1.00 92.31 76 LEU A O 1
ATOM 571 N N . LEU A 1 77 ? -3.886 -10.386 4.516 1.00 94.75 77 LEU A N 1
ATOM 572 C CA . LEU A 1 77 ? -4.472 -11.037 3.347 1.00 94.75 77 LEU A CA 1
ATOM 573 C C . LEU A 1 77 ? -3.395 -11.439 2.343 1.00 94.75 77 LEU A C 1
ATOM 575 O O . LEU A 1 77 ? -3.411 -12.560 1.836 1.00 94.75 77 LEU A O 1
ATOM 579 N N . VAL A 1 78 ? -2.475 -10.519 2.042 1.00 96.38 78 VAL A N 1
ATOM 580 C CA . VAL A 1 78 ? -1.439 -10.732 1.028 1.00 96.38 78 VAL A CA 1
ATOM 581 C C . VAL A 1 78 ? -0.229 -9.820 1.239 1.00 96.38 78 VAL A C 1
ATOM 583 O O . VAL A 1 78 ? -0.343 -8.718 1.780 1.00 96.38 78 VAL A O 1
ATOM 586 N N . GLU A 1 79 ? 0.924 -10.283 0.762 1.00 94.50 79 GLU A N 1
ATOM 587 C CA . GLU A 1 79 ? 2.121 -9.479 0.523 1.00 94.50 79 GLU A CA 1
ATOM 588 C C . GLU A 1 79 ? 2.406 -9.470 -0.988 1.00 94.50 79 GLU A C 1
ATOM 590 O O . GLU A 1 79 ? 2.487 -10.526 -1.617 1.00 94.50 79 GLU A O 1
ATOM 595 N N . LEU A 1 80 ? 2.504 -8.278 -1.574 1.00 94.69 80 LEU A N 1
ATOM 596 C CA . LEU A 1 80 ? 2.637 -8.023 -3.008 1.00 94.69 80 LEU A CA 1
ATOM 597 C C . LEU A 1 80 ? 4.069 -7.544 -3.298 1.00 94.69 80 LEU A C 1
ATOM 599 O O . LEU A 1 80 ? 4.371 -6.360 -3.110 1.00 94.69 80 LEU A O 1
ATOM 603 N N . PRO A 1 81 ? 4.987 -8.438 -3.700 1.00 92.06 81 PRO A N 1
ATOM 604 C CA . PRO A 1 81 ? 6.384 -8.086 -3.920 1.00 92.06 81 PRO A CA 1
ATOM 605 C C . PRO A 1 81 ? 6.603 -7.445 -5.293 1.00 92.06 81 PRO A C 1
ATOM 607 O O . PRO A 1 81 ? 5.877 -7.712 -6.247 1.00 92.06 81 PRO A O 1
ATOM 610 N N . GLY A 1 82 ? 7.691 -6.686 -5.436 1.00 86.38 82 GLY A N 1
ATOM 611 C CA . GLY A 1 82 ? 8.231 -6.337 -6.755 1.00 86.38 82 GLY A CA 1
ATOM 612 C C . GLY A 1 82 ? 8.698 -4.897 -6.909 1.00 86.38 82 GLY A C 1
ATOM 613 O O . GLY A 1 82 ? 9.291 -4.565 -7.940 1.00 86.38 82 GLY A O 1
ATOM 614 N N . HIS A 1 83 ? 8.468 -4.025 -5.931 1.00 88.88 83 HIS A N 1
ATOM 615 C CA . HIS A 1 83 ? 9.045 -2.687 -5.978 1.00 88.88 83 HIS A CA 1
ATOM 616 C C . HIS A 1 83 ? 10.548 -2.759 -5.676 1.00 88.88 83 HIS A C 1
ATOM 618 O O . HIS A 1 83 ? 10.970 -3.416 -4.734 1.00 88.88 83 HIS A O 1
ATOM 624 N N . GLN A 1 84 ? 11.371 -2.120 -6.508 1.00 86.12 84 GLN A N 1
ATOM 625 C CA . GLN A 1 84 ? 12.829 -2.028 -6.299 1.00 86.12 84 GLN A CA 1
ATOM 626 C C . GLN A 1 84 ? 13.220 -0.795 -5.469 1.00 86.12 84 GLN A C 1
ATOM 628 O O . GLN A 1 84 ? 14.375 -0.623 -5.107 1.00 86.12 84 GLN A O 1
ATOM 633 N N . GLN A 1 85 ? 12.251 0.083 -5.219 1.00 84.81 85 GLN A N 1
ATOM 634 C CA . GLN A 1 85 ? 12.368 1.308 -4.435 1.00 84.81 85 GLN A CA 1
ATOM 635 C C . GLN A 1 85 ? 11.249 1.323 -3.389 1.00 84.81 85 GLN A C 1
ATOM 637 O O . GLN A 1 85 ? 10.225 0.671 -3.629 1.00 84.81 85 GLN A O 1
ATOM 642 N N . PRO A 1 86 ? 11.434 1.993 -2.237 1.00 87.12 86 PRO A N 1
ATOM 643 C CA . PRO A 1 86 ? 10.425 2.058 -1.186 1.00 87.12 86 PRO A CA 1
ATOM 644 C C . PRO A 1 86 ? 9.051 2.421 -1.740 1.00 87.12 86 PRO A C 1
ATOM 646 O O . PRO A 1 86 ? 8.960 3.270 -2.628 1.00 87.12 86 PRO A O 1
ATOM 649 N N . VAL A 1 87 ? 7.993 1.783 -1.241 1.00 89.31 87 VAL A N 1
ATOM 650 C CA . VAL A 1 87 ? 6.628 2.099 -1.674 1.00 89.31 87 VAL A CA 1
ATOM 651 C C . VAL A 1 87 ? 6.171 3.358 -0.950 1.00 89.31 87 VAL A C 1
ATOM 653 O O . VAL A 1 87 ? 6.086 3.385 0.274 1.00 89.31 87 VAL A O 1
ATOM 656 N N . LEU A 1 88 ? 5.887 4.408 -1.711 1.00 86.56 88 LEU A N 1
ATOM 657 C CA . LEU A 1 88 ? 5.618 5.741 -1.173 1.00 86.56 88 LEU A CA 1
ATOM 658 C C . LEU A 1 88 ? 4.178 6.198 -1.386 1.00 86.56 88 LEU A C 1
ATOM 660 O O . LEU A 1 88 ? 3.706 7.024 -0.617 1.00 86.56 88 LEU A O 1
ATOM 664 N N . GLU A 1 89 ? 3.468 5.650 -2.371 1.00 88.50 89 GLU A N 1
ATOM 665 C CA . GLU A 1 89 ? 2.070 5.998 -2.647 1.00 88.50 89 GLU A CA 1
ATOM 666 C C . GLU A 1 89 ? 1.226 4.742 -2.849 1.00 88.50 89 GLU A C 1
ATOM 668 O O . GLU A 1 89 ? 1.672 3.777 -3.478 1.00 88.50 89 GLU A O 1
ATOM 673 N N . LEU A 1 90 ? -0.008 4.783 -2.342 1.00 91.56 90 LEU A N 1
ATOM 674 C CA . LEU A 1 90 ? -1.017 3.737 -2.490 1.00 91.56 90 LEU A CA 1
ATOM 675 C C . LEU A 1 90 ? -2.393 4.359 -2.727 1.00 91.56 90 LEU A C 1
ATOM 677 O O . LEU A 1 90 ? -2.765 5.318 -2.052 1.00 91.56 90 LEU A O 1
ATOM 681 N N . ALA A 1 91 ? -3.176 3.779 -3.635 1.00 92.75 91 ALA A N 1
ATOM 682 C CA . ALA A 1 91 ? -4.554 4.200 -3.877 1.00 92.75 91 ALA A CA 1
ATOM 683 C C . ALA A 1 91 ? -5.434 3.027 -4.317 1.00 92.75 91 ALA A C 1
ATOM 685 O O . ALA A 1 91 ? -5.094 2.314 -5.259 1.00 92.75 91 ALA A O 1
ATOM 686 N N . PHE A 1 92 ? -6.595 2.859 -3.685 1.00 93.25 92 PHE A N 1
ATOM 687 C CA . PHE A 1 92 ? -7.639 1.975 -4.205 1.00 93.25 92 PHE A CA 1
ATOM 688 C C . PHE A 1 92 ? -8.472 2.690 -5.276 1.00 93.25 92 PHE A C 1
ATOM 690 O O . PHE A 1 92 ? -8.704 3.900 -5.190 1.00 93.25 92 PHE A O 1
ATOM 697 N N . SER A 1 93 ? -8.951 1.945 -6.273 1.00 93.88 93 SER A N 1
ATOM 698 C CA . SER A 1 93 ? -9.993 2.430 -7.181 1.00 93.88 93 SER A CA 1
ATOM 699 C C . SER A 1 93 ? -11.312 2.635 -6.430 1.00 93.88 93 SER A C 1
ATOM 701 O O . SER A 1 93 ? -11.552 2.028 -5.387 1.00 93.88 93 SER A O 1
ATOM 703 N N . ALA A 1 94 ? -12.192 3.493 -6.953 1.00 90.44 94 ALA A N 1
ATOM 704 C CA . ALA A 1 94 ? -13.452 3.846 -6.289 1.00 90.44 94 ALA A CA 1
ATOM 705 C C . ALA A 1 94 ? -14.418 2.657 -6.114 1.00 90.44 94 ALA A C 1
ATOM 707 O O . ALA A 1 94 ? -15.214 2.641 -5.177 1.00 90.44 94 ALA A O 1
ATOM 708 N N . ASP A 1 95 ? -14.337 1.660 -6.996 1.00 91.50 95 ASP A N 1
ATOM 709 C CA . ASP A 1 95 ? -15.076 0.397 -6.908 1.00 91.50 95 ASP A CA 1
ATOM 710 C C . ASP A 1 95 ? -14.358 -0.665 -6.050 1.00 91.50 95 ASP A C 1
ATOM 712 O O . ASP A 1 95 ? -14.898 -1.747 -5.830 1.00 91.50 95 ASP A O 1
ATOM 716 N N . GLY A 1 96 ? -13.143 -0.371 -5.573 1.00 92.44 96 GLY A N 1
ATOM 717 C CA . GLY A 1 96 ? -12.311 -1.267 -4.776 1.00 92.44 96 GLY A CA 1
ATOM 718 C C . GLY A 1 96 ? -11.739 -2.462 -5.541 1.00 92.44 96 GLY A C 1
ATOM 719 O O . GLY A 1 96 ? -11.179 -3.352 -4.904 1.00 92.44 96 GLY A O 1
ATOM 720 N N . SER A 1 97 ? -11.874 -2.520 -6.871 1.00 94.94 97 SER A N 1
ATOM 721 C CA . SER A 1 97 ? -11.409 -3.655 -7.684 1.00 94.94 97 SER A CA 1
ATOM 722 C C . SER A 1 97 ? -9.901 -3.642 -7.948 1.00 94.94 97 SER A C 1
ATOM 724 O O . SER A 1 97 ? -9.313 -4.700 -8.190 1.00 94.94 97 SER A O 1
ATOM 726 N N . LEU A 1 98 ? -9.270 -2.469 -7.854 1.00 96.06 98 LEU A N 1
ATOM 727 C CA . LEU A 1 98 ? -7.847 -2.268 -8.088 1.00 96.06 98 LEU A CA 1
ATOM 728 C C . LEU A 1 98 ? -7.176 -1.572 -6.904 1.00 96.06 98 LEU A C 1
ATOM 730 O O . LEU A 1 98 ? -7.752 -0.702 -6.249 1.00 96.06 98 LEU A O 1
ATOM 734 N N . LEU A 1 99 ? -5.912 -1.920 -6.691 1.00 95.88 99 LEU A N 1
ATOM 735 C CA . LEU A 1 99 ? -4.970 -1.198 -5.846 1.00 95.88 99 LEU A CA 1
ATOM 736 C C . LEU A 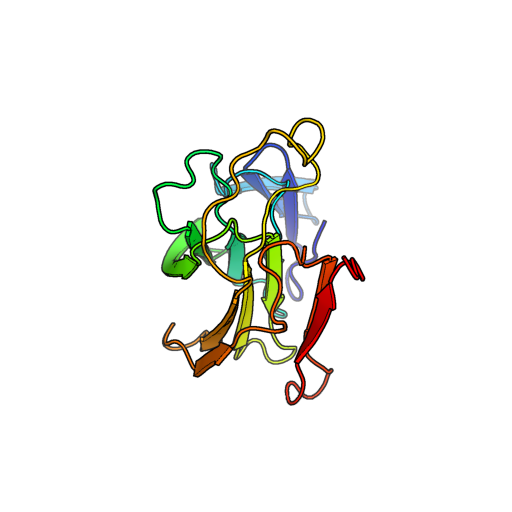1 99 ? -3.796 -0.760 -6.718 1.00 95.88 99 LEU A C 1
ATOM 738 O O . LEU A 1 99 ? -3.166 -1.592 -7.361 1.00 95.88 99 LEU A O 1
ATOM 742 N N . ALA A 1 100 ? -3.486 0.529 -6.738 1.00 94.69 100 ALA A N 1
ATOM 743 C CA . ALA A 1 100 ? -2.271 1.043 -7.350 1.00 94.69 100 ALA A CA 1
ATOM 744 C C . ALA A 1 100 ? -1.225 1.356 -6.279 1.00 94.69 100 ALA A C 1
ATOM 746 O O . ALA A 1 100 ? -1.564 1.821 -5.188 1.00 94.69 100 ALA A O 1
ATOM 747 N N . SER A 1 101 ? 0.039 1.105 -6.607 1.00 93.00 101 SER A N 1
ATOM 748 C CA . SER A 1 101 ? 1.190 1.357 -5.748 1.00 93.00 101 SER A CA 1
ATOM 749 C C . SER A 1 101 ? 2.334 1.985 -6.534 1.00 93.00 101 SER A C 1
ATOM 751 O O . SER A 1 101 ? 2.633 1.542 -7.644 1.00 93.00 101 SER A O 1
ATOM 753 N N . ALA A 1 102 ? 2.996 3.000 -5.974 1.00 90.56 102 ALA A N 1
ATOM 754 C CA . ALA A 1 102 ? 4.225 3.553 -6.545 1.00 90.56 102 ALA A CA 1
ATOM 755 C C . ALA A 1 102 ? 5.418 3.407 -5.611 1.00 90.56 102 ALA A C 1
ATOM 757 O O . ALA A 1 102 ? 5.351 3.778 -4.439 1.00 90.56 102 ALA A O 1
ATOM 758 N N . GLY A 1 103 ? 6.525 2.934 -6.180 1.00 87.94 103 GLY A N 1
ATOM 759 C CA . GLY A 1 103 ? 7.835 2.941 -5.550 1.00 87.94 103 GLY A CA 1
ATOM 760 C C . GLY A 1 103 ? 8.727 4.041 -6.115 1.00 87.94 103 GLY A C 1
ATOM 761 O O . GLY A 1 103 ? 8.760 4.231 -7.334 1.00 87.94 103 GLY A O 1
ATOM 762 N N . GLY A 1 104 ? 9.469 4.722 -5.244 1.00 83.50 104 GLY A N 1
ATOM 763 C CA . GLY A 1 104 ? 10.411 5.780 -5.613 1.00 83.50 104 GLY A CA 1
ATOM 764 C C . GLY A 1 104 ? 11.459 6.031 -4.526 1.00 83.50 104 GLY A C 1
ATOM 765 O O . GLY A 1 104 ? 11.333 5.516 -3.412 1.00 83.50 104 GLY A O 1
ATOM 766 N N . PRO A 1 105 ? 12.524 6.786 -4.836 1.00 78.25 105 PRO A N 1
ATOM 767 C CA . PRO A 1 105 ? 13.599 7.035 -3.889 1.00 78.25 105 PRO A CA 1
ATOM 768 C C . PRO A 1 105 ? 13.101 7.852 -2.692 1.00 78.25 105 PRO A C 1
ATOM 770 O O . PRO A 1 105 ? 12.364 8.829 -2.825 1.00 78.25 105 PRO A O 1
ATOM 773 N N . LEU A 1 106 ? 13.566 7.489 -1.498 1.00 73.19 106 LEU A N 1
ATOM 774 C CA . LEU A 1 106 ? 13.228 8.179 -0.253 1.00 73.19 106 LEU A CA 1
ATOM 775 C C . LEU A 1 106 ? 14.073 9.463 -0.089 1.00 73.19 106 LEU A C 1
ATOM 777 O O . LEU A 1 106 ? 14.930 9.554 0.791 1.00 73.19 106 LEU A O 1
ATOM 781 N N . LEU A 1 107 ? 13.870 10.464 -0.954 1.00 66.00 107 LEU A N 1
ATOM 782 C CA . LEU A 1 107 ? 14.680 11.698 -0.963 1.00 66.00 107 LEU A CA 1
ATOM 783 C C . LEU A 1 107 ? 14.375 12.660 0.189 1.00 66.00 107 LEU A C 1
ATOM 785 O O . LEU A 1 107 ? 15.197 13.516 0.506 1.00 66.00 107 LEU A O 1
ATOM 789 N N . LEU A 1 108 ? 13.230 12.509 0.856 1.00 56.81 108 LEU A N 1
ATOM 790 C CA . LEU A 1 108 ? 12.827 13.387 1.960 1.00 56.81 108 LEU A CA 1
ATOM 791 C C . LEU A 1 108 ? 13.685 13.215 3.228 1.00 56.81 108 LEU A C 1
ATOM 793 O O . LEU A 1 108 ? 13.615 14.062 4.117 1.00 56.81 108 LEU A O 1
ATOM 797 N N . LEU A 1 109 ? 14.488 12.146 3.326 1.00 51.56 109 LEU A N 1
ATOM 798 C CA . LEU A 1 109 ? 15.234 11.797 4.544 1.00 51.56 109 LEU A CA 1
ATOM 799 C C . LEU A 1 109 ? 16.737 11.554 4.331 1.00 51.56 109 LEU A C 1
ATOM 801 O O . LEU A 1 109 ? 17.474 11.451 5.313 1.00 51.56 109 LEU A O 1
ATOM 805 N N . ALA A 1 110 ? 17.219 11.470 3.088 1.00 50.53 110 ALA A N 1
ATOM 806 C CA . ALA A 1 110 ? 18.640 11.277 2.819 1.00 50.53 110 ALA A CA 1
ATOM 807 C C . ALA A 1 110 ? 19.395 12.622 2.844 1.00 50.53 110 ALA A C 1
ATOM 809 O O . ALA A 1 110 ? 18.937 13.621 2.291 1.00 50.53 110 ALA A O 1
ATOM 810 N N . ALA A 1 111 ? 20.567 12.636 3.491 1.00 49.41 111 ALA A N 1
ATOM 811 C CA . ALA A 1 111 ? 21.584 13.697 3.434 1.00 49.41 111 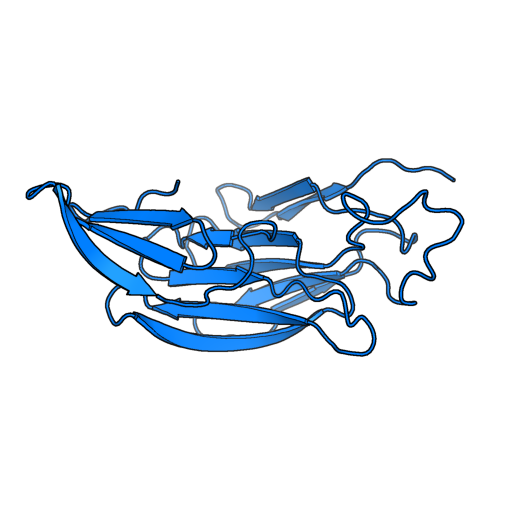ALA A CA 1
ATOM 812 C C . ALA A 1 111 ? 21.784 14.221 1.987 1.00 49.41 111 ALA A C 1
ATOM 814 O O . ALA A 1 111 ? 21.469 13.479 1.055 1.00 49.41 111 ALA A O 1
ATOM 815 N N . PRO A 1 112 ? 22.285 15.463 1.763 1.00 49.38 112 PRO A N 1
ATOM 816 C CA . PRO A 1 112 ? 22.249 16.131 0.457 1.00 49.38 112 PRO A CA 1
ATOM 817 C C . PRO A 1 112 ? 22.565 15.168 -0.687 1.00 49.38 112 PRO A C 1
ATOM 819 O O . PRO A 1 112 ? 23.631 14.554 -0.697 1.00 49.38 112 PRO A O 1
ATOM 822 N N . ALA A 1 113 ? 21.618 15.067 -1.627 1.00 51.72 113 ALA A N 1
ATOM 823 C CA . ALA A 1 113 ? 21.481 14.066 -2.695 1.00 51.72 113 ALA A CA 1
ATOM 824 C C . ALA A 1 113 ? 22.748 13.731 -3.514 1.00 51.72 113 ALA A C 1
ATOM 826 O O . ALA A 1 113 ? 22.750 12.795 -4.303 1.00 51.72 113 ALA A O 1
ATOM 827 N N . ARG A 1 114 ? 23.840 14.480 -3.333 1.00 49.25 114 ARG A N 1
ATOM 828 C CA . ARG A 1 114 ? 25.146 14.252 -3.953 1.00 49.25 114 ARG A CA 1
ATOM 829 C C . ARG A 1 114 ? 25.954 13.092 -3.368 1.00 49.25 114 ARG A C 1
ATOM 831 O O . ARG A 1 114 ? 26.871 12.649 -4.050 1.00 49.25 114 ARG A O 1
ATOM 838 N N . GLU A 1 115 ? 25.665 12.628 -2.151 1.00 49.28 115 GLU A N 1
ATOM 839 C CA . GLU A 1 115 ? 26.461 11.573 -1.489 1.00 49.28 115 GLU A CA 1
ATOM 840 C C . GLU A 1 115 ? 25.699 10.260 -1.251 1.00 49.28 115 GLU A C 1
ATOM 842 O O . GLU A 1 115 ? 26.323 9.238 -0.967 1.00 49.28 115 GLU A O 1
ATOM 847 N N . ALA A 1 116 ? 24.372 10.244 -1.407 1.00 53.22 116 ALA A N 1
ATOM 848 C CA . ALA A 1 116 ? 23.583 9.025 -1.276 1.00 53.22 116 ALA A CA 1
ATOM 849 C C . ALA A 1 116 ? 23.649 8.205 -2.573 1.00 53.22 116 ALA A C 1
ATOM 851 O O . ALA A 1 116 ? 23.170 8.627 -3.624 1.00 53.22 116 ALA A O 1
ATOM 852 N N . GLN A 1 117 ? 24.241 7.017 -2.492 1.00 54.84 117 GLN A N 1
ATOM 853 C CA . GLN A 1 117 ? 24.217 6.033 -3.566 1.00 54.84 117 GLN A CA 1
ATOM 854 C C . GLN A 1 117 ? 22.799 5.460 -3.661 1.00 54.84 117 GLN A C 1
ATOM 856 O O . GLN A 1 117 ? 22.440 4.540 -2.928 1.00 54.84 117 GLN A O 1
ATOM 861 N N . ILE A 1 118 ? 21.965 6.079 -4.494 1.00 57.38 118 ILE A N 1
ATOM 862 C CA . ILE A 1 118 ? 20.579 5.654 -4.683 1.00 57.38 118 ILE A CA 1
ATOM 863 C C . ILE A 1 118 ? 20.560 4.337 -5.456 1.00 57.38 118 ILE A C 1
ATOM 865 O O . ILE A 1 118 ? 21.406 4.132 -6.330 1.00 57.38 118 ILE A O 1
ATOM 869 N N . PRO A 1 119 ? 19.656 3.411 -5.109 1.00 54.78 119 PRO A N 1
ATOM 870 C CA . PRO A 1 119 ? 19.638 2.087 -5.705 1.00 54.78 119 PRO A CA 1
ATOM 871 C C . PRO A 1 119 ? 19.310 2.253 -7.174 1.00 54.78 119 PRO A C 1
ATOM 873 O O . PRO A 1 119 ? 18.416 3.021 -7.535 1.00 54.78 119 PRO A O 1
ATOM 876 N N . GLU A 1 120 ? 20.027 1.536 -8.027 1.00 57.72 120 GLU A N 1
ATOM 877 C CA . GLU A 1 120 ? 19.731 1.543 -9.449 1.00 57.72 120 GLU A CA 1
ATOM 878 C C . GLU A 1 120 ? 18.428 0.778 -9.691 1.00 57.72 120 GLU A C 1
ATOM 880 O O . GLU A 1 120 ? 18.392 -0.449 -9.745 1.00 57.72 120 GLU A O 1
ATOM 885 N N . GLY A 1 121 ? 17.328 1.517 -9.797 1.00 61.91 121 GLY A N 1
ATOM 886 C CA . GLY A 1 121 ? 16.022 0.971 -10.128 1.00 61.91 121 GLY A CA 1
ATOM 887 C C . GLY A 1 121 ? 15.056 2.107 -10.446 1.00 61.91 121 GLY A C 1
ATOM 888 O O . GLY A 1 121 ? 14.987 3.052 -9.662 1.00 61.91 121 GLY A O 1
ATOM 889 N N . PRO A 1 122 ? 14.337 2.060 -11.580 1.00 66.88 122 PRO A N 1
ATOM 890 C CA . PRO A 1 122 ? 13.406 3.118 -11.946 1.00 66.88 122 PRO A CA 1
ATOM 891 C C . PRO A 1 122 ? 12.260 3.196 -10.935 1.00 66.88 122 PRO A C 1
ATOM 893 O O . PRO A 1 122 ? 11.880 2.186 -10.332 1.00 66.88 122 PRO A O 1
ATOM 896 N N . ALA A 1 123 ? 11.673 4.386 -10.795 1.00 71.62 123 ALA A N 1
ATOM 897 C CA . ALA A 1 123 ? 10.371 4.514 -10.161 1.00 71.62 123 ALA A CA 1
ATOM 898 C C . ALA A 1 123 ? 9.383 3.565 -10.861 1.00 71.62 123 ALA A C 1
ATOM 900 O O . ALA A 1 123 ? 9.392 3.415 -12.088 1.00 71.62 123 ALA A O 1
ATOM 901 N N . THR A 1 124 ? 8.559 2.872 -10.082 1.00 86.25 124 THR A N 1
ATOM 902 C CA . THR A 1 124 ? 7.631 1.863 -10.612 1.00 86.25 124 THR A CA 1
ATOM 903 C C . THR A 1 124 ? 6.241 2.136 -10.102 1.00 86.25 124 THR A C 1
ATOM 905 O O . THR A 1 124 ? 6.056 2.281 -8.900 1.00 86.25 124 THR A O 1
ATOM 908 N N . VAL A 1 125 ? 5.267 2.143 -11.004 1.00 91.25 125 VAL A N 1
ATOM 909 C CA . VAL A 1 125 ? 3.855 2.043 -10.652 1.00 91.25 125 VAL A CA 1
ATOM 910 C C . VAL A 1 125 ? 3.398 0.628 -10.966 1.00 91.25 125 VAL A C 1
ATOM 912 O O . VAL A 1 125 ? 3.636 0.127 -12.066 1.00 91.25 125 VAL A O 1
ATO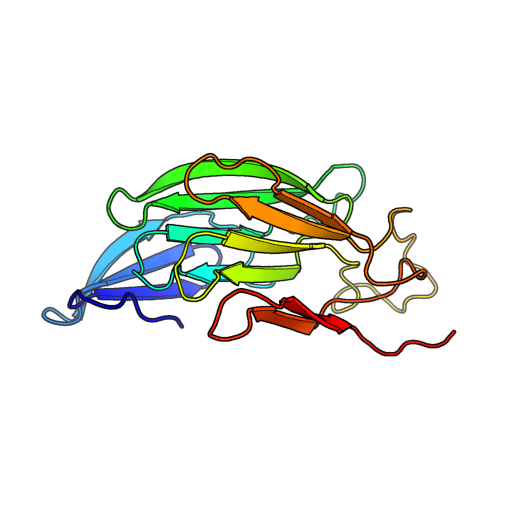M 915 N N . ARG A 1 126 ? 2.760 -0.023 -9.997 1.00 93.62 126 ARG A N 1
ATOM 916 C CA . ARG A 1 126 ? 2.133 -1.338 -10.146 1.00 93.62 126 ARG A CA 1
ATOM 917 C C . ARG A 1 126 ? 0.648 -1.218 -9.834 1.00 93.62 126 ARG A C 1
ATOM 919 O O . ARG A 1 126 ? 0.246 -0.396 -9.015 1.00 93.62 126 ARG A O 1
ATOM 926 N N . VAL A 1 127 ? -0.161 -2.013 -10.520 1.00 95.25 127 VAL A N 1
ATOM 927 C CA . VAL A 1 127 ? -1.609 -2.096 -10.333 1.00 95.25 127 VAL A CA 1
ATOM 928 C C . VAL A 1 127 ? -1.968 -3.552 -10.091 1.00 95.25 127 VAL A C 1
ATOM 930 O O . VAL A 1 127 ? -1.596 -4.427 -10.873 1.00 95.25 127 VAL A O 1
ATOM 933 N N . TRP A 1 128 ? -2.707 -3.792 -9.019 1.00 97.00 128 TRP A N 1
ATOM 934 C CA . TRP A 1 128 ? -3.057 -5.107 -8.503 1.00 97.00 128 TRP A CA 1
ATOM 935 C C . TRP A 1 128 ? -4.570 -5.280 -8.511 1.00 97.00 128 TRP A C 1
ATOM 937 O O . TRP A 1 128 ? -5.296 -4.372 -8.104 1.00 97.00 128 TRP A O 1
ATOM 947 N N . GLU A 1 129 ? -5.046 -6.448 -8.922 1.00 96.69 129 GLU A N 1
ATOM 948 C CA . GLU A 1 129 ? -6.447 -6.829 -8.747 1.00 96.69 129 GLU A CA 1
ATOM 949 C C . GLU A 1 129 ? -6.710 -7.215 -7.290 1.00 96.69 129 GLU A C 1
ATOM 951 O O . GLU A 1 129 ? -6.028 -8.077 -6.748 1.00 96.69 129 GLU A O 1
ATOM 956 N N . THR A 1 130 ? -7.730 -6.656 -6.645 1.00 95.44 130 THR A N 1
ATOM 957 C CA . THR A 1 130 ? -7.979 -6.915 -5.211 1.00 95.44 130 THR A CA 1
ATOM 958 C C . THR A 1 130 ? -8.648 -8.262 -4.932 1.00 95.44 130 THR A C 1
ATOM 960 O O . THR A 1 130 ? -8.593 -8.768 -3.814 1.00 95.44 130 THR A O 1
ATOM 963 N N . GLN A 1 131 ? -9.270 -8.875 -5.944 1.00 94.12 131 GLN A N 1
ATOM 964 C CA . GLN A 1 131 ? -9.926 -10.181 -5.807 1.00 94.12 131 GLN A CA 1
ATOM 965 C C . GLN A 1 131 ? -8.938 -11.346 -5.893 1.00 94.12 131 GLN A C 1
ATOM 967 O O . GLN A 1 131 ? -9.127 -12.375 -5.246 1.00 94.12 131 GLN A O 1
ATOM 972 N N . THR A 1 132 ? -7.913 -11.200 -6.731 1.00 96.50 132 THR A N 1
ATOM 973 C CA . THR A 1 132 ? -6.962 -12.270 -7.062 1.00 96.50 132 THR A CA 1
ATOM 974 C C . THR A 1 132 ? -5.550 -11.961 -6.582 1.00 96.50 132 THR A C 1
ATOM 976 O O . THR A 1 132 ? -4.723 -12.870 -6.515 1.00 96.50 132 THR A O 1
ATOM 979 N N . TRP A 1 133 ? -5.275 -10.695 -6.260 1.00 96.38 133 TRP A N 1
ATOM 980 C CA . TRP A 1 133 ? -3.952 -10.162 -5.945 1.00 96.38 133 TRP A CA 1
ATOM 981 C C . TRP A 1 133 ? -2.914 -10.406 -7.041 1.00 96.38 133 TRP A C 1
ATOM 983 O O . TRP A 1 133 ? -1.711 -10.437 -6.785 1.00 96.38 133 TRP A O 1
ATOM 993 N N . GLN A 1 134 ? -3.378 -10.557 -8.282 1.00 96.19 134 GLN A N 1
ATOM 994 C CA . GLN A 1 134 ? -2.513 -10.605 -9.451 1.00 96.19 134 GLN A CA 1
ATOM 995 C C . GLN A 1 134 ? -2.167 -9.197 -9.925 1.00 96.19 134 GLN A C 1
ATOM 997 O O . GLN A 1 134 ? -2.958 -8.261 -9.808 1.00 96.19 134 GLN A O 1
ATOM 1002 N N . GLU A 1 135 ? -0.966 -9.052 -10.476 1.00 96.12 135 GLU A N 1
ATOM 1003 C CA . GLU A 1 135 ? -0.549 -7.815 -11.122 1.00 96.12 135 GLU A CA 1
ATOM 1004 C C . GLU A 1 135 ? -1.300 -7.641 -12.446 1.00 96.12 135 GLU A C 1
ATOM 1006 O O . GLU A 1 135 ? -1.105 -8.409 -13.389 1.00 96.12 135 GLU A O 1
ATOM 1011 N N . ALA A 1 136 ? -2.151 -6.619 -12.509 1.00 94.00 136 ALA A N 1
ATOM 1012 C CA . ALA A 1 136 ? -2.872 -6.228 -13.713 1.00 94.00 136 ALA A CA 1
ATOM 1013 C C . ALA A 1 136 ? -1.974 -5.430 -14.669 1.00 94.00 136 ALA A C 1
ATOM 1015 O O . ALA A 1 136 ? -2.072 -5.567 -15.889 1.00 94.00 136 ALA A O 1
ATOM 1016 N N . ALA A 1 137 ? -1.103 -4.577 -14.118 1.00 91.81 137 ALA A N 1
ATOM 1017 C CA . ALA A 1 137 ? -0.175 -3.764 -14.893 1.00 91.81 137 ALA A CA 1
ATOM 1018 C C . ALA A 1 137 ? 1.033 -3.321 -14.061 1.00 91.81 137 ALA A C 1
ATOM 1020 O O . ALA A 1 137 ? 0.925 -3.078 -12.862 1.00 91.81 137 ALA A O 1
ATOM 1021 N N . ALA A 1 138 ? 2.161 -3.110 -14.736 1.00 90.94 138 ALA A N 1
ATOM 1022 C CA . ALA A 1 138 ? 3.309 -2.402 -14.191 1.00 90.94 138 ALA A CA 1
ATOM 1023 C C . ALA A 1 138 ? 3.898 -1.476 -15.253 1.00 90.94 138 ALA A C 1
ATOM 1025 O O . ALA A 1 138 ? 4.033 -1.854 -16.420 1.00 90.94 138 ALA A O 1
ATOM 1026 N N . PHE A 1 139 ? 4.247 -0.259 -14.854 1.00 87.81 139 PHE A N 1
ATOM 1027 C CA . PHE A 1 139 ? 4.836 0.729 -15.748 1.00 87.81 139 PHE A CA 1
ATOM 1028 C C . PHE A 1 139 ? 5.817 1.645 -15.018 1.00 87.81 139 PHE A C 1
ATOM 1030 O O . PHE A 1 139 ? 5.809 1.773 -13.794 1.00 87.81 139 PHE A O 1
ATOM 1037 N N . GLN A 1 140 ? 6.688 2.273 -15.801 1.00 84.31 140 GLN A N 1
ATOM 1038 C CA . GLN A 1 140 ? 7.650 3.265 -15.333 1.00 84.31 140 GLN A CA 1
ATOM 1039 C C . GLN A 1 140 ? 7.136 4.637 -15.783 1.00 84.31 140 GLN A C 1
ATOM 1041 O O . GLN A 1 140 ? 6.993 4.848 -16.990 1.00 84.31 140 GLN A O 1
ATOM 1046 N N . PRO A 1 141 ? 6.769 5.535 -14.853 1.00 69.06 141 PRO A N 1
ATOM 1047 C CA . PRO A 1 141 ? 6.144 6.810 -15.198 1.00 69.06 141 PRO A CA 1
ATOM 1048 C C . PRO A 1 141 ? 7.120 7.821 -15.826 1.00 69.06 141 PRO A C 1
ATOM 1050 O O . PRO A 1 141 ? 6.665 8.754 -16.485 1.00 69.06 141 PRO A O 1
ATOM 1053 N N . GLY A 1 142 ? 8.432 7.602 -15.701 1.00 69.88 142 GLY A N 1
ATOM 1054 C CA . GLY A 1 142 ? 9.463 8.426 -16.324 1.00 69.88 142 GLY A CA 1
ATOM 1055 C C . GLY A 1 142 ? 10.802 7.706 -16.476 1.00 69.88 142 GLY A C 1
ATOM 1056 O O . GLY A 1 142 ? 10.913 6.496 -16.273 1.00 69.88 142 GLY A O 1
ATOM 1057 N N . ASN A 1 143 ? 11.818 8.461 -16.900 1.00 68.56 143 ASN A N 1
ATOM 1058 C CA . ASN A 1 143 ? 13.137 7.928 -17.271 1.00 68.56 143 ASN A CA 1
ATOM 1059 C C . ASN A 1 143 ? 14.217 8.210 -16.217 1.00 68.56 143 ASN A C 1
ATOM 1061 O O . ASN A 1 143 ? 15.367 7.807 -16.403 1.00 68.56 143 ASN A O 1
ATOM 1065 N N . SER A 1 144 ? 13.879 8.937 -15.148 1.00 72.50 144 SER A N 1
ATOM 1066 C CA . SER A 1 144 ? 14.821 9.303 -14.096 1.00 72.50 144 SER A CA 1
ATOM 1067 C C . SER A 1 144 ? 14.593 8.445 -12.847 1.00 72.50 144 SER A C 1
ATOM 1069 O O . SER A 1 144 ? 13.465 8.346 -12.364 1.00 72.50 144 SER A O 1
ATOM 1071 N N . PRO A 1 145 ? 15.651 7.847 -12.269 1.00 68.31 145 PRO A N 1
ATOM 1072 C CA . PRO A 1 145 ? 15.546 7.112 -11.009 1.00 68.31 145 PRO A CA 1
ATOM 1073 C C . PRO A 1 145 ? 15.313 8.034 -9.801 1.00 68.31 145 PRO A C 1
ATOM 1075 O O . PRO A 1 145 ? 15.136 7.540 -8.693 1.00 68.31 145 PRO A O 1
ATOM 1078 N N . TRP A 1 146 ? 15.332 9.356 -10.003 1.00 72.31 146 TRP A N 1
ATOM 1079 C CA . TRP A 1 146 ? 15.172 10.370 -8.960 1.00 72.31 146 TRP A CA 1
ATOM 1080 C C . TRP A 1 146 ? 13.733 10.858 -8.789 1.00 72.31 146 TRP A C 1
ATOM 1082 O O . TRP A 1 146 ? 13.485 11.648 -7.889 1.00 72.31 146 TRP A O 1
ATOM 1092 N N . GLU A 1 147 ? 12.804 10.406 -9.633 1.00 75.94 147 GLU A N 1
ATOM 1093 C CA . GLU A 1 147 ? 11.409 10.850 -9.590 1.00 75.94 147 GLU A CA 1
ATOM 1094 C C . GLU A 1 147 ? 10.715 10.318 -8.333 1.00 75.94 147 GLU A C 1
ATOM 1096 O O . GLU A 1 147 ? 10.490 9.112 -8.184 1.00 75.94 147 GLU A O 1
ATOM 1101 N N . VAL A 1 148 ? 10.365 11.230 -7.429 1.00 77.38 148 VAL A N 1
ATOM 1102 C CA . VAL A 1 148 ? 9.662 10.912 -6.187 1.00 77.38 148 VAL A CA 1
ATOM 1103 C C . VAL A 1 148 ? 8.160 11.027 -6.422 1.00 77.38 148 VAL A C 1
ATOM 1105 O O . VAL A 1 148 ? 7.690 12.113 -6.760 1.00 77.38 148 VAL A O 1
ATOM 1108 N N . PRO A 1 149 ? 7.380 9.955 -6.222 1.00 78.31 149 PRO A N 1
ATOM 1109 C CA . PRO A 1 149 ? 5.926 10.027 -6.270 1.00 78.31 149 PRO A CA 1
ATOM 1110 C C . PRO A 1 149 ? 5.371 10.890 -5.124 1.00 78.31 149 PRO A C 1
ATOM 1112 O O . PRO A 1 149 ? 5.813 10.784 -3.981 1.00 78.31 149 PRO A O 1
ATOM 1115 N N . HIS A 1 150 ? 4.391 11.737 -5.436 1.00 77.69 150 HIS A N 1
ATOM 1116 C CA . HIS A 1 150 ? 3.746 12.649 -4.472 1.00 77.69 150 HIS A CA 1
ATOM 1117 C C . HIS A 1 150 ? 2.219 12.590 -4.470 1.00 77.69 150 HIS A C 1
ATOM 1119 O O . HIS A 1 150 ? 1.559 13.302 -3.713 1.00 77.69 150 HIS A O 1
ATOM 1125 N N . GLY A 1 151 ? 1.646 11.833 -5.397 1.00 79.44 151 GLY A N 1
ATOM 1126 C CA . GLY A 1 151 ? 0.209 11.756 -5.530 1.00 79.44 151 GLY A CA 1
ATOM 1127 C C . GLY A 1 151 ? -0.173 10.664 -6.498 1.00 79.44 151 GLY A C 1
ATOM 1128 O O . GLY A 1 151 ? 0.344 10.589 -7.616 1.00 79.44 151 GLY A O 1
ATOM 1129 N N . MET A 1 152 ? -1.099 9.829 -6.050 1.00 84.56 152 MET A N 1
ATOM 1130 C CA . MET A 1 152 ? -1.696 8.778 -6.846 1.00 84.56 152 MET A CA 1
ATOM 1131 C C . MET A 1 152 ? -3.199 8.761 -6.606 1.00 84.56 152 MET A C 1
ATOM 1133 O O . MET A 1 152 ? -3.661 8.719 -5.469 1.00 84.56 152 MET A O 1
ATOM 1137 N N . GLN A 1 153 ? -3.972 8.805 -7.686 1.00 86.25 153 GLN A N 1
ATOM 1138 C CA . GLN A 1 153 ? -5.426 8.773 -7.594 1.00 86.25 153 GLN A CA 1
ATOM 1139 C C . GLN A 1 153 ? -6.030 8.156 -8.848 1.00 86.25 153 GLN A C 1
ATOM 1141 O O . GLN A 1 153 ? -5.677 8.532 -9.967 1.00 86.25 153 GLN A O 1
ATOM 1146 N N . PHE A 1 154 ? -6.962 7.229 -8.652 1.00 86.75 154 PHE A N 1
ATOM 1147 C CA . PHE A 1 154 ? -7.837 6.776 -9.722 1.00 86.75 154 PHE A CA 1
ATOM 1148 C C . PHE A 1 154 ? -8.894 7.837 -10.030 1.00 86.75 154 PHE A C 1
ATOM 1150 O O . PHE A 1 154 ? -9.419 8.491 -9.126 1.00 86.75 154 PHE A O 1
ATOM 1157 N N . SER A 1 155 ? -9.252 7.981 -11.303 1.00 79.31 155 SER A N 1
ATOM 1158 C CA . SER A 1 155 ? -10.456 8.706 -11.689 1.00 79.31 155 SER A CA 1
ATOM 1159 C C . SER A 1 155 ? -11.692 8.064 -11.037 1.00 79.31 155 SER A C 1
ATOM 1161 O O . SER A 1 155 ? -11.684 6.866 -10.745 1.00 79.31 155 SER A O 1
ATOM 1163 N N . PRO A 1 156 ? -12.783 8.821 -10.814 1.00 78.81 156 PRO A N 1
ATOM 1164 C CA . PRO A 1 156 ? -13.984 8.287 -10.165 1.00 78.81 156 PRO A CA 1
ATOM 1165 C C . PRO A 1 156 ? -14.607 7.074 -10.873 1.00 78.81 156 PRO A C 1
ATOM 1167 O O . PRO A 1 156 ? -15.269 6.267 -10.232 1.00 78.81 156 PRO A O 1
ATOM 1170 N N . ASP A 1 157 ? -14.404 6.951 -12.187 1.00 79.06 157 ASP A N 1
ATOM 1171 C CA . ASP A 1 157 ? -14.845 5.820 -13.010 1.00 79.06 157 ASP A CA 1
ATOM 1172 C C . ASP A 1 157 ? -13.846 4.645 -13.039 1.00 79.06 157 ASP A C 1
ATOM 1174 O O . ASP A 1 157 ? -14.106 3.641 -13.699 1.00 79.06 157 ASP A O 1
ATOM 1178 N N . GLY A 1 158 ? -12.702 4.768 -12.355 1.00 78.19 158 GLY A N 1
ATOM 1179 C CA . GLY A 1 158 ? -11.645 3.758 -12.274 1.00 78.19 158 GLY A CA 1
ATOM 1180 C C . GLY A 1 158 ? -10.822 3.569 -13.552 1.00 78.19 158 GLY A C 1
ATOM 1181 O O . GLY A 1 158 ? -9.916 2.740 -13.559 1.00 78.19 158 GLY A O 1
ATOM 1182 N N . GLN A 1 159 ? -11.101 4.312 -14.631 1.00 75.94 159 GLN A N 1
ATOM 1183 C CA . GLN A 1 159 ? -10.467 4.079 -15.937 1.00 75.94 159 GLN A CA 1
ATOM 1184 C C . GLN A 1 159 ? -9.070 4.681 -16.072 1.00 75.94 159 GLN A C 1
ATOM 1186 O O . GLN A 1 159 ? -8.272 4.219 -16.889 1.00 75.94 159 GLN A O 1
ATOM 1191 N N . TYR A 1 160 ? -8.772 5.718 -15.297 1.00 81.56 160 TYR A N 1
ATOM 1192 C CA . TYR A 1 160 ? -7.520 6.451 -15.375 1.00 81.56 160 TYR A CA 1
ATOM 1193 C C . TYR A 1 160 ? -6.839 6.462 -14.015 1.00 81.56 160 TYR A C 1
ATOM 1195 O O . TYR A 1 160 ? -7.485 6.629 -12.986 1.00 81.56 160 TYR A O 1
ATOM 1203 N N . LEU A 1 161 ? -5.517 6.334 -14.018 1.00 83.25 161 LEU A N 1
ATOM 1204 C CA . LEU A 1 161 ? -4.679 6.540 -12.846 1.00 83.25 161 LEU A CA 1
ATOM 1205 C C . LEU A 1 161 ? -3.853 7.799 -13.085 1.00 83.25 161 LEU A C 1
ATOM 1207 O O . LEU A 1 161 ? -3.029 7.844 -13.999 1.00 83.25 161 LEU A O 1
ATOM 1211 N N . THR A 1 162 ? -4.089 8.832 -12.285 1.00 79.62 162 THR A N 1
ATOM 1212 C CA . THR A 1 162 ? -3.212 10.002 -12.253 1.00 79.62 162 THR A CA 1
ATOM 1213 C C . THR A 1 162 ? -2.079 9.754 -11.273 1.00 79.62 162 THR A C 1
ATOM 1215 O O . THR A 1 162 ? -2.305 9.271 -10.163 1.00 79.62 162 THR A O 1
ATOM 1218 N N . TYR A 1 163 ? -0.873 10.095 -11.708 1.00 78.44 163 TYR A N 1
ATOM 1219 C CA . TYR A 1 163 ? 0.364 9.970 -10.957 1.00 78.44 163 TYR A CA 1
ATOM 1220 C C . TYR A 1 163 ? 1.149 11.273 -11.101 1.00 78.44 163 TYR A C 1
ATOM 1222 O O . TYR A 1 163 ? 1.300 11.777 -12.216 1.00 78.44 163 TYR A O 1
ATOM 1230 N N . SER A 1 164 ? 1.642 11.815 -9.992 1.00 77.75 164 SER A N 1
ATOM 1231 C CA . SER A 1 164 ? 2.500 13.002 -9.983 1.00 77.75 164 SER A CA 1
ATOM 1232 C C . SER A 1 164 ? 3.821 12.717 -9.288 1.00 77.75 164 SER A C 1
ATOM 1234 O O . SER A 1 164 ? 3.839 12.044 -8.257 1.00 77.75 164 SER A O 1
ATOM 1236 N N . TYR A 1 165 ? 4.895 13.294 -9.820 1.00 75.12 165 TYR A N 1
ATOM 1237 C CA . TYR A 1 165 ? 6.242 13.219 -9.270 1.00 75.12 165 TYR A CA 1
ATOM 1238 C C . TYR A 1 165 ? 6.881 14.610 -9.186 1.00 75.12 165 TYR A C 1
ATOM 1240 O O . TYR A 1 165 ? 6.372 15.565 -9.788 1.00 75.12 165 TYR A O 1
ATOM 1248 N N . ASP A 1 166 ? 7.968 14.754 -8.429 1.00 69.06 166 ASP A N 1
ATOM 1249 C CA . ASP A 1 166 ? 8.737 15.995 -8.423 1.00 69.06 166 ASP A CA 1
ATOM 1250 C C . ASP A 1 166 ? 9.337 16.260 -9.812 1.00 69.06 166 ASP A C 1
ATOM 1252 O O . ASP A 1 166 ? 10.032 15.441 -10.402 1.00 69.06 166 ASP A O 1
ATOM 1256 N N . GLY A 1 167 ? 9.047 17.429 -10.383 1.00 55.38 167 GLY A N 1
ATOM 1257 C CA . GLY A 1 167 ? 9.573 17.829 -11.688 1.00 55.38 167 GLY A CA 1
ATOM 1258 C C . GLY A 1 167 ? 11.060 18.181 -11.625 1.00 55.38 167 GLY A C 1
ATOM 1259 O O . GLY A 1 167 ? 11.425 19.329 -11.877 1.00 55.38 167 GLY A O 1
ATOM 1260 N N . SER A 1 168 ? 11.929 17.240 -11.260 1.00 49.25 168 SER A N 1
ATOM 1261 C CA . SER A 1 168 ? 13.376 17.433 -11.284 1.00 49.25 168 SER A CA 1
ATOM 1262 C C . SER A 1 168 ? 13.910 17.150 -12.693 1.00 49.25 168 SER A C 1
ATOM 1264 O O . SER A 1 168 ? 14.410 16.079 -13.024 1.00 49.25 168 SER A O 1
ATOM 1266 N N . HIS A 1 169 ? 13.804 18.155 -13.568 1.00 42.12 169 HIS A N 1
ATOM 1267 C CA . HIS A 1 169 ? 14.668 18.222 -14.746 1.00 42.12 169 HIS A CA 1
ATOM 1268 C C . HIS A 1 169 ? 16.106 18.453 -14.262 1.00 42.12 169 HIS A C 1
ATOM 1270 O O . HIS A 1 169 ? 16.450 19.566 -13.856 1.00 42.12 169 HIS A O 1
ATOM 1276 N N . HIS A 1 170 ? 16.920 17.399 -14.274 1.00 39.84 170 HIS A N 1
ATOM 1277 C CA . HIS A 1 170 ? 18.376 17.513 -14.227 1.00 39.84 170 HIS A CA 1
ATOM 1278 C C . HIS A 1 170 ? 18.947 17.739 -15.628 1.00 39.84 170 HIS A C 1
ATOM 1280 O O . HIS A 1 170 ? 18.460 17.086 -16.580 1.00 39.84 170 HIS A O 1
#